Protein AF-A0A536T8G7-F1 (afdb_monomer_lite)

pLDDT: mean 94.23, std 6.69, range [58.56, 98.62]

Sequence (97 aa):
MYEPLLMSKKSFDKLDKKQQDVLIQAGKKAQKYYEDKAESVDEATIKAYKDHGVEVKTLTDAQYNQWIEIAKKSSYAEFAKDVPDGKKLIDEALSVK

Radius of gyration: 19.28 Å; chains: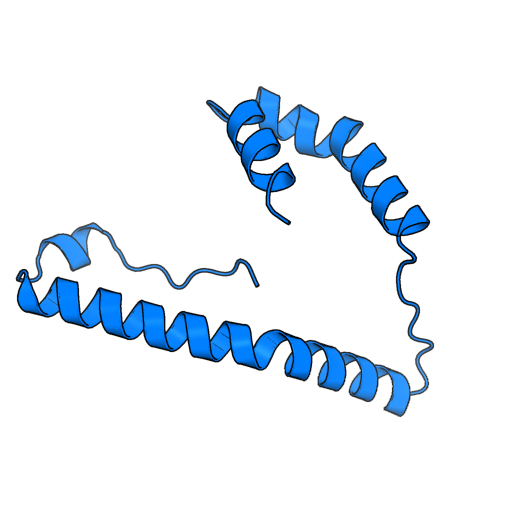 1; bounding box: 35×35×48 Å

Secondary structure (DSSP, 8-state):
--------HHHHTTS-HHHHHHHHHHHHHHHHHHHHHHHHHHHHHHHHHHHTT----PPPHHHHHHHHHHHHHTHHHHHHHHSTTHHHHHHHHHH--

Structure (mmCIF, N/CA/C/O backbone):
data_AF-A0A536T8G7-F1
#
_entry.id   AF-A0A536T8G7-F1
#
loop_
_atom_site.group_PDB
_atom_site.id
_atom_site.type_symbol
_atom_site.label_atom_id
_atom_site.label_alt_id
_atom_site.label_comp_id
_atom_site.label_asym_id
_atom_site.label_entity_id
_atom_site.label_seq_id
_atom_site.pdbx_PDB_ins_code
_atom_site.Cartn_x
_atom_site.Cartn_y
_atom_site.Cartn_z
_atom_site.occupancy
_atom_site.B_iso_or_equiv
_atom_site.auth_seq_id
_atom_site.auth_comp_id
_atom_site.auth_asym_id
_atom_site.auth_atom_id
_atom_site.pdbx_PDB_model_num
ATOM 1 N N . MET A 1 1 ? -5.048 -4.258 -0.719 1.00 58.56 1 MET A N 1
ATOM 2 C CA . MET A 1 1 ? -3.800 -4.780 -0.119 1.00 58.56 1 MET A CA 1
ATOM 3 C C . MET A 1 1 ? -2.628 -4.198 -0.902 1.00 58.56 1 MET A C 1
ATOM 5 O O . MET A 1 1 ? -2.598 -4.376 -2.110 1.00 58.56 1 MET A O 1
ATOM 9 N N . TYR A 1 2 ? -1.729 -3.446 -0.260 1.00 64.88 2 TYR A N 1
ATOM 10 C CA . TYR A 1 2 ? -0.631 -2.723 -0.931 1.00 64.88 2 TYR A CA 1
ATOM 11 C C . TYR A 1 2 ? 0.733 -3.373 -0.652 1.00 64.88 2 TYR A C 1
ATOM 13 O O . TYR A 1 2 ? 1.669 -2.726 -0.192 1.00 64.88 2 TYR A O 1
ATOM 21 N N . GLU A 1 3 ? 0.835 -4.671 -0.933 1.00 83.31 3 GLU A N 1
ATOM 22 C CA . GLU A 1 3 ? 2.050 -5.473 -0.740 1.00 83.31 3 GLU A CA 1
ATOM 23 C C . GLU A 1 3 ? 2.483 -6.064 -2.092 1.00 83.31 3 GLU A C 1
ATOM 25 O O . GLU A 1 3 ? 2.064 -7.163 -2.461 1.00 83.31 3 GLU A O 1
ATOM 30 N N . PRO A 1 4 ? 3.247 -5.314 -2.908 1.00 87.94 4 PRO A N 1
ATOM 31 C CA . PRO A 1 4 ? 3.539 -5.725 -4.274 1.00 87.94 4 PRO A CA 1
ATOM 32 C C . PRO A 1 4 ? 4.533 -6.891 -4.324 1.00 87.94 4 PRO A C 1
ATOM 34 O O . PRO A 1 4 ? 5.538 -6.911 -3.613 1.00 87.94 4 PRO A O 1
ATOM 37 N N . LEU A 1 5 ? 4.319 -7.809 -5.270 1.00 90.44 5 LEU A N 1
ATOM 38 C CA . LEU A 1 5 ? 5.360 -8.744 -5.689 1.00 90.44 5 LEU A CA 1
ATOM 39 C C . LEU A 1 5 ? 6.357 -8.010 -6.591 1.00 90.44 5 LEU A C 1
ATOM 41 O O . LEU A 1 5 ? 5.994 -7.504 -7.654 1.00 90.44 5 LEU A O 1
ATOM 45 N N . LEU A 1 6 ? 7.622 -7.983 -6.182 1.00 94.19 6 LEU A N 1
ATOM 46 C CA . LEU A 1 6 ? 8.686 -7.301 -6.913 1.00 94.19 6 LEU A CA 1
ATOM 47 C C . LEU A 1 6 ? 9.633 -8.292 -7.594 1.00 94.19 6 LEU A C 1
ATOM 49 O O . LEU A 1 6 ? 9.879 -9.394 -7.108 1.00 94.19 6 LEU A O 1
ATOM 53 N N . MET A 1 7 ? 10.218 -7.857 -8.711 1.00 95.31 7 MET A N 1
ATOM 54 C CA . MET A 1 7 ? 11.289 -8.565 -9.409 1.00 95.31 7 MET A CA 1
ATOM 55 C C . MET A 1 7 ? 12.506 -7.652 -9.559 1.00 95.31 7 MET A C 1
ATOM 57 O O . MET A 1 7 ? 12.380 -6.451 -9.795 1.00 95.31 7 MET A O 1
ATOM 61 N N . SER A 1 8 ? 13.706 -8.231 -9.477 1.00 97.88 8 SER A N 1
ATOM 62 C CA . SER A 1 8 ? 14.944 -7.521 -9.804 1.00 97.88 8 SER A CA 1
ATOM 63 C C . SER A 1 8 ? 14.887 -6.950 -11.225 1.00 97.88 8 SER A C 1
ATOM 65 O O . SER A 1 8 ? 14.836 -7.708 -12.198 1.00 97.88 8 SER A O 1
ATOM 67 N N . LYS A 1 9 ? 15.002 -5.621 -11.350 1.00 97.69 9 LYS A N 1
ATOM 68 C CA . LYS A 1 9 ? 15.036 -4.937 -12.650 1.00 97.69 9 LYS A CA 1
ATOM 69 C C . LYS A 1 9 ? 16.151 -5.463 -13.559 1.00 97.69 9 LYS A C 1
ATOM 71 O O . LYS A 1 9 ? 15.901 -5.772 -14.716 1.00 97.69 9 LYS A O 1
ATOM 76 N N . LYS A 1 10 ? 17.358 -5.674 -13.018 1.00 98.31 10 LYS A N 1
ATOM 77 C CA . LYS A 1 10 ? 18.499 -6.229 -13.772 1.00 98.31 10 LYS A CA 1
ATOM 78 C C . LYS A 1 10 ? 18.197 -7.606 -14.370 1.00 98.31 10 LYS A C 1
ATOM 80 O O . LYS A 1 10 ? 18.725 -7.939 -15.424 1.00 98.31 10 LYS A O 1
ATOM 85 N N . SER A 1 11 ? 17.408 -8.421 -13.674 1.00 98.19 11 SER A N 1
ATOM 86 C CA . SER A 1 11 ? 17.035 -9.751 -14.165 1.00 98.19 11 SER A CA 1
ATOM 87 C C . SER A 1 11 ? 15.940 -9.654 -15.220 1.00 98.19 11 SER A C 1
ATOM 89 O O . SER A 1 11 ? 16.044 -10.304 -16.252 1.00 98.19 11 SER A O 1
ATOM 91 N N . PHE A 1 12 ? 14.944 -8.794 -14.999 1.00 98.25 12 PHE A N 1
ATOM 92 C CA . PHE A 1 12 ? 13.862 -8.543 -15.949 1.00 98.25 12 PHE A CA 1
ATOM 93 C C . PHE A 1 12 ? 14.368 -7.967 -17.281 1.00 98.25 12 PHE A C 1
ATOM 95 O O . PHE A 1 12 ? 13.958 -8.416 -18.349 1.00 98.25 12 PHE A O 1
ATOM 102 N N . ASP A 1 13 ? 15.318 -7.031 -17.231 1.00 98.19 13 ASP A N 1
ATOM 103 C CA . ASP A 1 13 ? 15.879 -6.370 -18.417 1.00 98.19 13 ASP A CA 1
ATOM 104 C C . ASP A 1 13 ? 16.716 -7.315 -19.303 1.00 98.19 13 ASP A C 1
ATOM 106 O O . ASP A 1 13 ? 16.964 -7.006 -20.464 1.00 98.19 13 ASP A O 1
ATOM 110 N N . LYS A 1 14 ? 17.155 -8.470 -18.780 1.00 98.50 14 LYS A N 1
ATOM 111 C CA . LYS A 1 14 ? 17.875 -9.500 -19.554 1.00 98.50 14 LYS A CA 1
ATOM 112 C C . LYS A 1 14 ? 16.955 -10.439 -20.332 1.00 98.50 14 LYS A C 1
ATOM 114 O O . LYS A 1 14 ? 17.447 -11.225 -21.139 1.00 98.50 14 LYS A O 1
ATOM 119 N N . LEU A 1 15 ? 15.661 -10.418 -20.03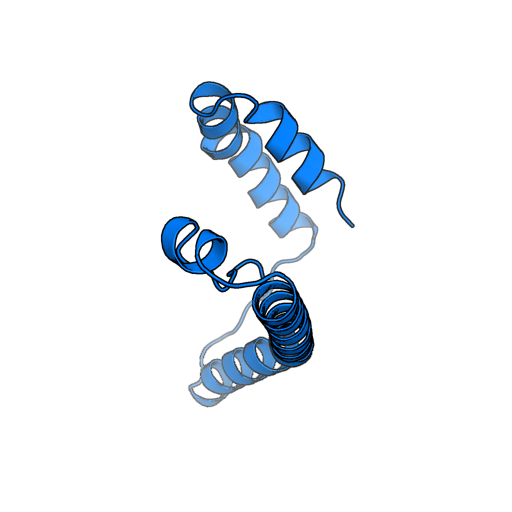4 1.00 98.50 15 LEU A N 1
ATOM 120 C CA . LEU A 1 15 ? 14.670 -11.252 -20.698 1.00 98.50 15 LEU A CA 1
ATOM 121 C C . LEU A 1 15 ? 14.296 -10.648 -22.049 1.00 98.50 15 LEU A C 1
ATOM 123 O O . LEU A 1 15 ? 14.358 -9.432 -22.240 1.00 98.50 15 LEU A O 1
ATOM 127 N N . ASP A 1 16 ? 13.856 -11.495 -22.973 1.00 98.62 16 ASP A N 1
ATOM 128 C CA . ASP A 1 16 ? 13.261 -11.000 -24.207 1.00 98.62 16 ASP A CA 1
ATOM 129 C C . ASP A 1 16 ? 11.878 -10.372 -23.950 1.00 98.62 16 ASP A C 1
ATOM 131 O O . ASP A 1 16 ? 11.257 -10.536 -22.892 1.00 98.62 16 ASP A O 1
ATOM 135 N N . LYS A 1 17 ? 11.363 -9.647 -24.948 1.00 98.38 17 LYS A N 1
ATOM 136 C CA . LYS A 1 17 ? 10.090 -8.930 -24.819 1.00 98.38 17 LYS A CA 1
ATOM 137 C C . LYS A 1 17 ? 8.910 -9.863 -24.522 1.00 98.38 17 LYS A C 1
ATOM 139 O O . LYS A 1 17 ? 8.033 -9.512 -23.736 1.00 98.38 17 LYS A O 1
ATOM 144 N N . LYS A 1 18 ? 8.899 -11.066 -25.100 1.00 98.56 18 LYS A N 1
ATOM 145 C CA . LYS A 1 18 ? 7.819 -12.038 -24.901 1.00 98.56 18 LYS A CA 1
ATOM 146 C C . LYS A 1 18 ? 7.816 -12.558 -23.464 1.00 98.56 18 LYS A C 1
ATOM 148 O O . LYS A 1 18 ? 6.756 -12.672 -22.857 1.00 98.56 18 LYS A O 1
ATOM 153 N N . GLN A 1 19 ? 8.987 -12.844 -22.906 1.00 98.56 19 GLN A N 1
ATOM 154 C CA . GLN A 1 19 ? 9.155 -13.263 -21.516 1.00 98.56 19 GLN A CA 1
ATOM 155 C C . GLN A 1 19 ? 8.743 -12.157 -20.539 1.00 98.56 19 GLN A C 1
ATOM 157 O O . GLN A 1 19 ? 7.998 -12.422 -19.594 1.00 98.56 19 GLN A O 1
ATOM 162 N N . GLN A 1 20 ? 9.173 -10.918 -20.792 1.00 98.62 20 GLN A N 1
ATOM 163 C CA . GLN A 1 20 ? 8.761 -9.751 -20.009 1.00 98.62 20 GLN A CA 1
ATOM 164 C C . GLN A 1 20 ? 7.239 -9.596 -19.993 1.00 98.62 20 GLN A C 1
ATOM 166 O O . GLN A 1 20 ? 6.639 -9.466 -18.926 1.00 98.62 20 GLN A O 1
ATOM 171 N N . ASP A 1 21 ? 6.603 -9.665 -21.165 1.00 98.44 21 ASP A N 1
ATOM 172 C CA . ASP A 1 21 ? 5.156 -9.509 -21.284 1.00 98.44 21 ASP A CA 1
ATOM 173 C C . ASP A 1 21 ? 4.411 -10.622 -20.539 1.00 98.44 21 ASP A C 1
ATOM 175 O O . ASP A 1 21 ? 3.467 -10.341 -19.801 1.00 98.44 21 ASP A O 1
ATOM 179 N N . VAL A 1 22 ? 4.866 -11.876 -20.646 1.00 98.25 22 VAL A N 1
ATOM 180 C CA . VAL A 1 22 ? 4.275 -13.000 -19.903 1.00 98.25 22 VAL A CA 1
ATOM 181 C C . VAL A 1 22 ? 4.389 -12.800 -18.390 1.00 98.25 22 VAL A C 1
ATOM 183 O O . VAL A 1 22 ? 3.407 -13.036 -17.685 1.00 98.25 22 VAL A O 1
ATOM 186 N N . LEU A 1 23 ? 5.530 -12.325 -17.881 1.00 98.06 23 LEU A N 1
ATOM 187 C CA . LEU A 1 23 ? 5.703 -12.052 -16.450 1.00 98.06 23 LEU A CA 1
ATOM 188 C C . LEU A 1 23 ? 4.775 -10.943 -15.955 1.00 98.06 23 LEU A C 1
ATOM 190 O O . LEU A 1 23 ? 4.154 -11.097 -14.906 1.00 98.06 23 LEU A O 1
ATOM 194 N N . ILE A 1 24 ? 4.620 -9.858 -16.717 1.00 97.31 24 ILE A N 1
ATOM 195 C CA . ILE A 1 24 ? 3.685 -8.782 -16.364 1.00 97.31 24 ILE A CA 1
ATOM 196 C C . ILE A 1 24 ? 2.241 -9.299 -16.348 1.00 97.31 24 ILE A C 1
ATOM 198 O O . ILE A 1 24 ? 1.488 -8.990 -15.424 1.00 97.31 24 ILE A O 1
ATOM 202 N N . GLN A 1 25 ? 1.843 -10.116 -17.328 1.00 97.94 25 GLN A N 1
ATOM 203 C CA . GLN A 1 25 ? 0.500 -10.706 -17.344 1.00 97.94 25 GLN A CA 1
ATOM 204 C C . G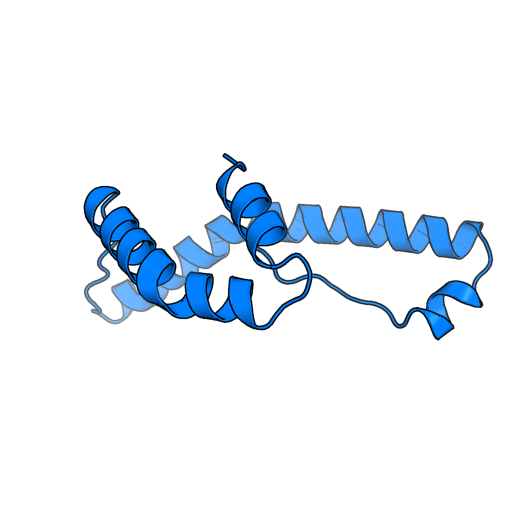LN A 1 25 ? 0.279 -11.679 -16.181 1.00 97.94 25 GLN A C 1
ATOM 206 O O . GLN A 1 25 ? -0.791 -11.676 -15.573 1.00 97.94 25 GLN A O 1
ATOM 211 N N . ALA A 1 26 ? 1.280 -12.492 -15.845 1.00 97.06 26 ALA A N 1
ATOM 212 C CA . ALA A 1 26 ? 1.226 -13.372 -14.683 1.00 97.06 26 ALA A CA 1
ATOM 213 C C . ALA A 1 26 ? 1.109 -12.569 -13.378 1.00 97.06 26 ALA A C 1
ATOM 215 O O . ALA A 1 26 ? 0.257 -12.885 -12.550 1.00 97.06 26 ALA A O 1
ATOM 216 N N . GLY A 1 27 ? 1.885 -11.489 -13.236 1.00 95.88 27 GLY A N 1
ATOM 217 C CA . GLY A 1 27 ? 1.817 -10.574 -12.096 1.00 95.88 27 GLY A CA 1
ATOM 218 C C . GLY A 1 27 ? 0.429 -9.959 -11.918 1.00 95.88 27 GLY A C 1
ATOM 219 O O . GLY A 1 27 ? -0.113 -10.001 -10.821 1.00 95.88 27 GLY A O 1
ATOM 220 N N . LYS A 1 28 ? -0.206 -9.493 -13.003 1.00 95.19 28 LYS A N 1
ATOM 221 C CA . LYS A 1 28 ? -1.587 -8.974 -12.963 1.00 95.19 28 LYS A CA 1
ATOM 222 C C . LYS A 1 28 ? -2.608 -10.029 -12.534 1.00 95.19 28 LYS A C 1
ATOM 224 O O . LYS A 1 28 ? -3.512 -9.728 -11.761 1.00 95.19 28 LYS A O 1
ATOM 229 N N . LYS A 1 29 ? -2.472 -11.271 -13.016 1.00 95.88 29 LYS A N 1
ATOM 230 C CA . LYS A 1 29 ? -3.342 -12.383 -12.591 1.00 95.88 29 LYS A CA 1
ATOM 231 C C . LYS A 1 29 ? -3.164 -12.699 -11.107 1.00 95.88 29 LYS A C 1
ATOM 233 O O . LYS A 1 29 ? -4.156 -12.911 -10.419 1.00 95.88 29 LYS A O 1
ATOM 238 N N . ALA A 1 30 ? -1.922 -12.708 -10.627 1.00 94.19 30 ALA A N 1
ATOM 239 C CA . ALA A 1 30 ? -1.623 -12.909 -9.216 1.00 94.19 30 ALA A CA 1
ATOM 240 C C . ALA A 1 30 ? -2.195 -11.770 -8.360 1.00 94.19 30 ALA A C 1
ATOM 242 O O . ALA A 1 30 ? -2.891 -12.050 -7.391 1.00 94.19 30 ALA A O 1
ATOM 243 N N . GLN A 1 31 ? -1.984 -10.509 -8.752 1.00 92.94 31 GLN A N 1
ATOM 244 C CA . GLN A 1 31 ? -2.545 -9.340 -8.068 1.00 92.94 31 GLN A CA 1
ATOM 245 C C . GLN A 1 31 ? -4.065 -9.454 -7.931 1.00 92.94 31 GLN A C 1
ATOM 247 O O . GLN A 1 31 ? -4.569 -9.385 -6.815 1.00 92.94 31 GLN A O 1
ATOM 252 N N . LYS A 1 32 ? -4.780 -9.722 -9.033 1.00 92.69 32 LYS A N 1
ATOM 253 C CA . LYS A 1 32 ? -6.235 -9.901 -8.988 1.00 92.69 32 LYS A CA 1
ATOM 254 C C . LYS A 1 32 ? -6.647 -11.019 -8.028 1.00 92.69 32 LYS A C 1
ATOM 256 O O . LYS A 1 32 ? -7.578 -10.849 -7.253 1.00 92.69 32 LYS A O 1
ATOM 261 N N . TYR A 1 33 ? -5.952 -12.156 -8.071 1.00 91.88 33 TYR A N 1
ATOM 262 C CA . TYR A 1 33 ? -6.231 -13.256 -7.153 1.00 91.88 33 TYR A CA 1
ATOM 263 C C . TYR A 1 33 ? -6.062 -12.836 -5.685 1.00 91.88 33 TYR A C 1
ATOM 265 O O . TYR A 1 33 ? -6.911 -13.170 -4.868 1.00 91.88 33 TYR A O 1
ATOM 273 N N . TYR A 1 34 ? -5.000 -12.100 -5.343 1.00 88.88 34 TYR A N 1
ATOM 274 C CA . TYR A 1 34 ? -4.783 -11.614 -3.977 1.00 88.88 34 TYR A CA 1
ATOM 275 C C . TYR A 1 34 ? -5.819 -10.571 -3.547 1.00 88.88 34 TYR A C 1
ATOM 277 O O . TYR A 1 34 ? -6.327 -10.649 -2.431 1.00 88.88 34 TYR A O 1
ATOM 285 N N . GLU A 1 35 ? -6.166 -9.627 -4.423 1.00 90.00 35 GLU A N 1
ATOM 286 C CA . GLU A 1 35 ? -7.207 -8.625 -4.165 1.00 90.00 35 GLU A CA 1
ATOM 287 C C . GLU A 1 35 ? -8.558 -9.288 -3.880 1.00 90.00 35 GLU A C 1
ATOM 289 O O . GLU A 1 35 ? -9.181 -8.979 -2.867 1.00 90.00 35 GLU A O 1
ATOM 294 N N . ASP A 1 36 ? -8.946 -10.281 -4.689 1.00 90.88 36 ASP A N 1
ATOM 295 C CA . ASP A 1 36 ? -10.185 -11.051 -4.512 1.00 90.88 36 ASP A CA 1
ATOM 296 C C . ASP A 1 36 ? -10.183 -11.898 -3.212 1.00 90.88 36 ASP A C 1
ATOM 298 O O . ASP A 1 36 ? -11.221 -12.425 -2.810 1.00 90.88 36 ASP A O 1
ATOM 302 N N . LYS A 1 37 ? -9.027 -12.078 -2.552 1.00 90.81 37 LYS A N 1
ATOM 303 C CA . LYS A 1 37 ? -8.895 -12.835 -1.293 1.00 90.81 37 LYS A CA 1
ATOM 304 C C . LYS A 1 37 ? -8.790 -11.968 -0.049 1.00 90.81 37 LYS A C 1
ATOM 306 O O . LYS A 1 37 ? -9.013 -12.505 1.036 1.00 90.81 37 LYS A O 1
ATOM 311 N N . ALA A 1 38 ? -8.476 -10.681 -0.180 1.00 88.31 38 ALA A N 1
ATOM 312 C CA . ALA A 1 38 ? -8.186 -9.811 0.958 1.00 88.31 38 ALA A CA 1
ATOM 313 C C . ALA A 1 38 ? -9.316 -9.818 2.005 1.00 88.31 38 ALA A C 1
ATOM 315 O O . ALA A 1 38 ? -9.061 -10.102 3.170 1.00 88.31 38 ALA A O 1
ATOM 316 N N . GLU A 1 39 ? -10.565 -9.645 1.570 1.00 89.62 39 GLU A N 1
ATOM 317 C CA . GLU A 1 39 ? -11.733 -9.646 2.463 1.00 89.62 39 GLU A CA 1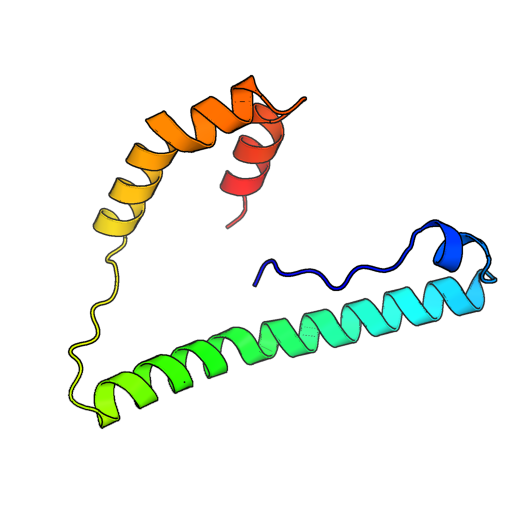
ATOM 318 C C . GLU A 1 39 ? -11.894 -10.978 3.215 1.00 89.62 39 GLU A C 1
ATOM 320 O O . GLU A 1 39 ? -12.082 -10.996 4.428 1.00 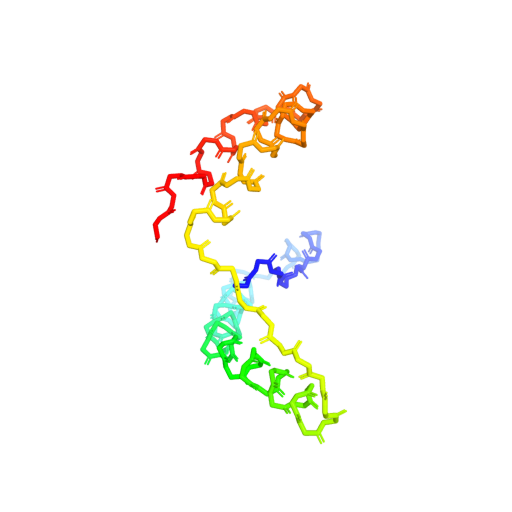89.62 39 GLU A O 1
ATOM 325 N N . SER A 1 40 ? -11.707 -12.114 2.531 1.00 92.94 40 SER A N 1
ATOM 326 C CA . SER A 1 40 ? -11.802 -13.435 3.174 1.00 92.94 40 SER A CA 1
ATOM 327 C C . SER A 1 40 ? -10.723 -13.671 4.238 1.00 92.94 40 SER A C 1
ATOM 329 O O . SER A 1 40 ? -10.943 -14.420 5.192 1.00 92.94 40 SER A O 1
ATOM 331 N N . VAL A 1 41 ? -9.553 -13.038 4.093 1.00 92.50 41 VAL A N 1
ATOM 332 C CA . VAL A 1 41 ? -8.477 -13.099 5.092 1.00 92.50 41 VAL A CA 1
ATOM 333 C C . VAL A 1 41 ? -8.846 -12.266 6.321 1.00 92.50 41 VAL A C 1
ATOM 335 O O . VAL A 1 41 ? -8.639 -12.727 7.448 1.00 92.50 41 VAL A O 1
ATOM 338 N N . ASP A 1 42 ? -9.445 -11.091 6.126 1.00 92.56 42 ASP A N 1
ATOM 339 C CA . ASP A 1 42 ? -9.939 -10.253 7.222 1.00 92.56 42 ASP A CA 1
ATOM 340 C C . ASP A 1 42 ? -11.049 -10.972 8.007 1.00 92.56 42 ASP A C 1
ATOM 342 O O . ASP A 1 42 ? -10.985 -11.067 9.237 1.00 92.56 42 ASP A O 1
ATOM 346 N N . GLU A 1 43 ? -12.019 -11.576 7.315 1.00 95.50 43 GLU A N 1
ATOM 347 C CA . GLU A 1 43 ? -13.090 -12.370 7.932 1.00 95.50 43 GLU A CA 1
ATOM 348 C C . GLU A 1 43 ? -12.549 -13.561 8.732 1.00 95.50 43 GLU A C 1
ATOM 350 O O . GLU A 1 43 ? -12.955 -13.782 9.879 1.00 95.50 43 GLU A O 1
ATOM 355 N N . ALA A 1 44 ? -11.611 -14.318 8.152 1.00 96.75 44 ALA A N 1
ATOM 356 C CA . ALA A 1 44 ? -10.980 -15.452 8.820 1.00 96.75 44 ALA A CA 1
ATOM 357 C C . ALA A 1 44 ? -10.221 -15.012 10.079 1.00 96.75 44 ALA A C 1
ATOM 359 O O . ALA A 1 44 ? -10.288 -15.687 11.110 1.00 96.75 44 ALA A O 1
ATOM 360 N N . THR A 1 45 ? -9.558 -13.855 10.023 1.00 95.25 45 THR A N 1
ATOM 361 C CA . THR A 1 45 ? -8.858 -13.266 11.168 1.00 95.25 45 THR A CA 1
ATOM 362 C C . THR A 1 45 ? -9.851 -12.889 12.263 1.00 95.25 45 THR A C 1
ATOM 364 O O . THR A 1 45 ? -9.726 -13.357 13.393 1.00 95.25 45 THR A O 1
ATOM 367 N N . ILE A 1 46 ? -10.900 -12.128 11.940 1.00 96.75 46 ILE A N 1
ATOM 368 C CA . ILE A 1 46 ? -11.946 -11.747 12.904 1.00 96.75 46 ILE A CA 1
ATOM 369 C C . ILE A 1 46 ? -12.559 -12.987 13.559 1.00 96.75 46 ILE A C 1
ATOM 371 O O . ILE A 1 46 ? -12.746 -13.014 14.780 1.00 96.75 46 ILE A O 1
ATOM 375 N N . LYS A 1 47 ? -12.860 -14.020 12.763 1.00 97.62 47 LYS A N 1
ATOM 376 C CA . LYS A 1 47 ? -13.409 -15.278 13.266 1.00 97.62 47 LYS A CA 1
ATOM 377 C C . LYS A 1 47 ? -12.452 -15.943 14.253 1.00 97.62 47 LYS A C 1
ATOM 379 O O . LYS A 1 47 ? -12.881 -16.293 15.348 1.00 97.62 47 LYS A O 1
ATOM 384 N N . ALA A 1 48 ? -11.172 -16.070 13.903 1.00 98.19 48 ALA A N 1
ATOM 385 C CA . ALA A 1 48 ? -10.175 -16.694 14.767 1.00 98.19 48 ALA A CA 1
ATOM 386 C C . ALA A 1 48 ? -10.084 -15.997 16.134 1.00 98.19 48 ALA A C 1
ATOM 388 O O . ALA A 1 48 ? -10.068 -16.672 17.161 1.00 98.19 48 ALA A O 1
ATOM 389 N N . TYR A 1 49 ? -10.099 -14.662 16.170 1.00 98.12 49 TYR A N 1
ATOM 390 C CA . TYR A 1 49 ? -10.088 -13.908 17.427 1.00 98.12 49 TYR A CA 1
ATOM 391 C C . TYR A 1 49 ? -11.364 -14.128 18.253 1.00 98.12 49 TYR A C 1
ATOM 393 O O . TYR A 1 49 ? -11.285 -14.397 19.454 1.00 98.12 49 TYR A O 1
ATOM 401 N N . LYS A 1 50 ? -12.540 -14.076 17.616 1.00 97.62 50 LYS A N 1
ATOM 402 C CA . LYS A 1 50 ? -13.829 -14.305 18.292 1.00 97.62 50 LYS A CA 1
ATOM 403 C C . LYS A 1 50 ? -13.959 -15.723 18.848 1.00 97.62 50 LYS A C 1
ATOM 405 O O . LYS A 1 50 ? -14.425 -15.884 19.972 1.00 97.62 50 LYS A O 1
ATOM 410 N N . ASP A 1 51 ? -13.511 -16.732 18.100 1.00 98.12 51 ASP A N 1
ATOM 411 C CA . ASP A 1 51 ? -13.520 -18.137 18.532 1.00 98.12 51 ASP A CA 1
ATOM 412 C C . ASP A 1 51 ? -12.676 -18.356 19.805 1.00 98.12 51 ASP A C 1
ATOM 414 O O . ASP A 1 51 ? -12.951 -19.271 20.577 1.00 98.12 51 ASP A O 1
ATOM 418 N N . HIS A 1 52 ? -11.685 -17.493 20.054 1.00 98.19 52 HIS A N 1
ATOM 419 C CA . HIS A 1 52 ? -10.842 -17.508 21.256 1.00 98.19 52 HIS A CA 1
ATOM 420 C C . HIS A 1 52 ? -11.302 -16.506 22.330 1.00 98.19 52 HIS A C 1
ATOM 422 O O . HIS A 1 52 ? -10.544 -16.173 23.240 1.00 98.19 52 HIS A O 1
ATOM 428 N N . GLY A 1 53 ? -12.543 -16.017 22.241 1.00 97.81 53 GLY A N 1
ATOM 429 C CA . GLY A 1 53 ? -13.149 -15.146 23.248 1.00 97.81 53 GLY A CA 1
ATOM 430 C C . GLY A 1 53 ? -12.627 -13.708 23.254 1.00 97.81 53 GLY A C 1
ATOM 431 O O . GLY A 1 53 ? -12.867 -12.987 24.221 1.00 97.81 53 GLY A O 1
ATOM 432 N N . VAL A 1 54 ? -11.923 -13.269 22.204 1.00 98.31 54 VAL A N 1
ATOM 433 C CA . VAL A 1 54 ? -11.439 -11.886 22.103 1.00 98.31 54 VAL A CA 1
ATOM 434 C C . VAL A 1 54 ? -12.552 -10.964 21.607 1.00 98.31 54 VAL A C 1
ATOM 436 O O . VAL A 1 54 ? -13.195 -11.224 20.587 1.00 98.31 54 VAL A O 1
ATOM 439 N N . GLU A 1 55 ? -12.750 -9.842 22.303 1.00 97.19 55 GLU A N 1
ATOM 440 C CA . GLU A 1 55 ? -13.615 -8.759 21.834 1.00 97.19 55 GLU A CA 1
ATOM 441 C C . GLU A 1 55 ? -12.956 -8.047 20.643 1.00 97.19 55 GLU A C 1
ATOM 443 O O . GLU A 1 55 ? -11.941 -7.365 20.784 1.00 97.19 55 GLU A O 1
ATOM 448 N N . VAL A 1 56 ? -13.548 -8.189 19.457 1.00 95.81 56 VAL A N 1
ATOM 449 C CA . VAL A 1 56 ? -13.089 -7.504 18.243 1.00 95.81 56 VAL A CA 1
ATOM 450 C C . VAL A 1 56 ? -13.864 -6.200 18.072 1.00 95.81 56 VAL A C 1
ATOM 452 O O . VAL A 1 56 ? -15.085 -6.223 17.913 1.00 95.81 56 VAL A O 1
ATOM 455 N N . LYS A 1 57 ? -13.151 -5.069 18.059 1.00 94.94 57 LYS A N 1
ATOM 456 C CA . LYS A 1 57 ? -13.709 -3.735 17.788 1.00 94.94 57 LYS A CA 1
ATOM 457 C C . LYS A 1 57 ? -13.277 -3.246 16.413 1.00 94.94 57 LYS A C 1
ATOM 459 O O . LYS A 1 57 ? -12.105 -3.347 16.062 1.00 94.94 57 LYS A O 1
ATOM 464 N N . THR A 1 58 ? -14.217 -2.682 15.665 1.00 92.12 58 THR A N 1
ATOM 465 C CA . THR A 1 58 ? -13.958 -2.014 14.385 1.00 92.12 58 THR A CA 1
ATOM 466 C C . THR A 1 58 ? -13.905 -0.502 14.581 1.00 92.12 58 THR A C 1
ATOM 468 O O . THR A 1 58 ? -14.496 0.034 15.521 1.0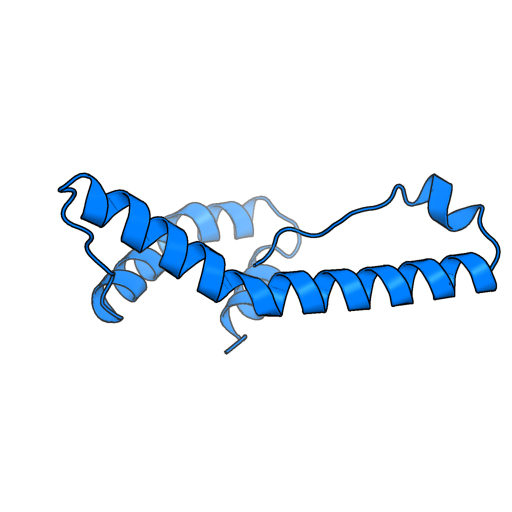0 92.12 58 THR A O 1
ATOM 471 N N . LEU A 1 59 ? -13.202 0.197 13.691 1.00 94.19 59 LEU A N 1
ATOM 472 C CA . LEU A 1 59 ? -13.214 1.657 13.671 1.00 94.19 59 LEU A CA 1
ATOM 473 C C . LEU A 1 59 ? -14.504 2.151 13.013 1.00 94.19 59 LEU A C 1
ATOM 475 O O . LEU A 1 59 ? -14.912 1.648 11.971 1.00 94.19 59 LEU A O 1
ATOM 479 N N . THR A 1 60 ? -15.127 3.158 13.615 1.00 96.19 60 THR A N 1
ATOM 480 C CA . THR A 1 60 ? -16.098 4.010 12.913 1.00 96.19 60 THR A CA 1
ATOM 481 C C . THR A 1 60 ? -15.366 4.972 11.977 1.00 96.19 60 THR A C 1
ATOM 483 O O . THR A 1 60 ? -14.205 5.306 12.225 1.00 96.19 60 THR A O 1
ATOM 486 N N . ASP A 1 61 ? -16.054 5.513 10.972 1.00 94.31 61 ASP A N 1
ATOM 487 C CA . ASP A 1 61 ? -15.483 6.527 10.071 1.00 94.31 61 ASP A CA 1
ATOM 488 C C . ASP A 1 61 ? -14.932 7.742 10.833 1.00 94.31 61 ASP A C 1
ATOM 490 O O . ASP A 1 61 ? -13.888 8.293 10.488 1.00 94.31 61 ASP A O 1
ATOM 494 N N . ALA A 1 62 ? -15.594 8.145 11.922 1.00 96.12 62 ALA A N 1
ATOM 495 C CA . ALA A 1 62 ? -15.128 9.235 12.774 1.00 96.12 62 ALA A CA 1
ATOM 496 C C . ALA A 1 62 ? -13.793 8.901 13.459 1.00 96.12 62 ALA A C 1
ATOM 498 O O . ALA A 1 62 ? -12.886 9.732 13.475 1.00 96.12 62 ALA A O 1
ATOM 499 N N . GLN A 1 63 ? -13.651 7.684 13.993 1.00 96.62 63 GLN A N 1
ATOM 500 C CA . GLN A 1 63 ? -12.403 7.228 14.613 1.00 96.62 63 GLN A CA 1
ATOM 501 C C . GLN A 1 63 ? -11.294 7.044 13.574 1.00 96.62 63 GLN A C 1
ATOM 503 O O . GLN A 1 63 ? -10.152 7.413 13.831 1.00 96.62 63 GLN A O 1
ATOM 508 N N . TYR A 1 64 ? -11.621 6.535 12.385 1.00 94.19 64 TYR A N 1
ATOM 509 C CA . TYR A 1 64 ? -10.684 6.469 11.267 1.00 94.19 64 TYR A CA 1
ATOM 510 C C . TYR A 1 64 ? -10.168 7.866 10.890 1.00 94.19 64 TYR A C 1
ATOM 512 O O . TYR A 1 64 ? -8.960 8.091 10.823 1.00 94.19 64 TYR A O 1
ATOM 520 N N . ASN A 1 65 ? -11.063 8.845 10.749 1.00 93.12 65 ASN A N 1
ATOM 521 C CA . ASN A 1 65 ? -10.679 10.220 10.433 1.00 93.12 65 ASN A CA 1
ATOM 522 C C . ASN A 1 65 ? -9.816 10.860 11.530 1.00 93.12 65 ASN A C 1
ATOM 524 O O . ASN A 1 65 ? -8.895 11.608 11.214 1.00 93.12 65 ASN A O 1
ATOM 528 N N . GLN A 1 66 ? -10.042 10.535 12.807 1.00 96.75 66 GLN A N 1
ATOM 529 C CA . GLN A 1 66 ? -9.155 10.977 13.889 1.00 96.75 66 GLN A CA 1
ATOM 530 C C . GLN A 1 66 ? -7.719 10.465 13.699 1.00 96.75 66 GLN A C 1
ATOM 532 O O . GLN A 1 66 ? -6.774 11.235 13.878 1.00 96.75 66 GLN A O 1
ATOM 537 N N . TRP A 1 67 ? -7.542 9.208 13.278 1.00 95.75 67 TRP A N 1
ATOM 538 C CA . TRP A 1 67 ? -6.222 8.667 12.936 1.00 95.75 67 TRP A CA 1
ATOM 539 C C . TRP A 1 67 ? -5.588 9.383 11.742 1.00 95.75 67 TRP A C 1
ATOM 541 O O . TRP A 1 67 ? -4.402 9.711 11.790 1.00 95.75 67 TRP A O 1
ATOM 551 N N . ILE A 1 68 ? -6.372 9.698 10.707 1.00 93.12 68 ILE A N 1
ATOM 552 C CA . ILE A 1 68 ? -5.891 10.472 9.554 1.00 93.12 68 ILE A CA 1
ATOM 553 C C . ILE A 1 68 ? -5.422 11.872 9.975 1.00 93.12 68 ILE A C 1
ATOM 555 O O . ILE A 1 68 ? -4.362 12.321 9.540 1.00 93.12 68 ILE A O 1
ATOM 559 N N . GLU A 1 69 ? -6.148 12.557 10.859 1.00 95.81 69 GLU A N 1
ATOM 560 C CA . GLU A 1 69 ? -5.738 13.874 11.366 1.00 95.81 69 GLU A CA 1
ATOM 561 C C . GLU A 1 69 ? -4.448 13.821 12.198 1.00 95.81 69 GLU A C 1
ATOM 563 O O . GLU A 1 69 ? -3.640 14.753 12.150 1.00 95.81 69 GLU A O 1
ATOM 568 N N . ILE A 1 70 ? -4.215 12.727 12.930 1.00 97.31 70 ILE A N 1
ATOM 569 C CA . ILE A 1 70 ? -2.944 12.488 13.627 1.00 97.31 70 ILE A CA 1
ATOM 570 C C . ILE A 1 70 ? -1.817 12.256 12.613 1.00 97.31 70 ILE A C 1
ATOM 572 O O . ILE A 1 70 ? -0.749 12.860 12.738 1.00 97.31 70 ILE A O 1
ATOM 576 N N . ALA A 1 71 ? -2.050 11.436 11.586 1.00 96.44 71 ALA A N 1
ATOM 577 C CA . ALA A 1 71 ? -1.059 11.131 10.554 1.00 96.44 71 ALA A CA 1
ATOM 578 C C . ALA A 1 71 ? -0.640 12.386 9.772 1.00 96.44 71 ALA A C 1
ATOM 580 O O . ALA A 1 71 ? 0.553 12.635 9.606 1.00 96.44 71 ALA A O 1
ATOM 581 N N . LYS A 1 72 ? -1.599 13.250 9.402 1.00 95.31 72 LYS A N 1
ATOM 582 C CA . LYS A 1 72 ? -1.345 14.547 8.743 1.00 95.31 72 LYS A CA 1
ATOM 583 C C . LYS A 1 72 ? -0.361 15.433 9.508 1.00 95.31 72 LYS A C 1
ATOM 585 O O . LYS A 1 72 ? 0.433 16.136 8.891 1.00 95.31 72 LYS A O 1
ATOM 590 N N . LYS A 1 73 ? -0.419 15.404 10.842 1.00 96.94 73 LYS A N 1
ATOM 591 C CA . LYS A 1 73 ? 0.439 16.208 11.729 1.00 96.94 73 LYS A CA 1
ATOM 592 C C . LYS A 1 73 ? 1.749 15.513 12.105 1.00 96.94 73 LYS A C 1
ATOM 594 O O . LYS A 1 73 ? 2.615 16.163 12.680 1.00 96.94 73 LYS A O 1
ATOM 599 N N . SER A 1 74 ? 1.876 14.216 11.825 1.00 97.31 74 SER A N 1
ATOM 600 C CA . SER A 1 74 ? 3.038 13.398 12.179 1.00 97.31 74 SER A CA 1
ATOM 601 C C . SER A 1 74 ? 3.647 12.750 10.935 1.00 97.31 74 SER A C 1
ATOM 603 O O . SER A 1 74 ? 4.358 13.425 10.193 1.00 97.31 74 SER A O 1
ATOM 605 N N . SER A 1 75 ? 3.341 11.479 10.670 1.00 97.12 75 SER A N 1
ATOM 606 C CA . SER A 1 75 ? 3.989 10.673 9.631 1.00 97.12 75 SER A CA 1
ATOM 607 C C . SER A 1 75 ? 3.897 11.277 8.230 1.00 97.12 75 SER A C 1
ATOM 609 O O . SER A 1 75 ? 4.855 11.194 7.469 1.00 97.12 75 SER A O 1
ATOM 611 N N . TYR A 1 76 ? 2.790 11.932 7.875 1.00 96.50 76 TYR A N 1
ATOM 612 C CA . TYR A 1 76 ? 2.649 12.572 6.563 1.00 96.50 76 TYR A CA 1
ATOM 613 C C . TYR A 1 76 ? 3.504 13.835 6.453 1.00 96.50 76 TYR A C 1
ATOM 615 O O . TYR A 1 76 ? 4.082 14.091 5.399 1.00 96.50 76 TYR A O 1
ATOM 623 N N . ALA A 1 77 ? 3.607 14.617 7.531 1.00 96.75 77 ALA A N 1
ATOM 624 C CA . ALA A 1 77 ? 4.453 15.805 7.562 1.00 96.75 77 ALA A CA 1
ATOM 625 C C . ALA A 1 77 ? 5.940 15.428 7.474 1.00 96.75 77 ALA A C 1
ATOM 627 O O . ALA A 1 77 ? 6.690 16.060 6.733 1.00 96.75 77 ALA A O 1
ATOM 628 N N . GLU A 1 78 ? 6.348 14.374 8.184 1.00 98.19 78 GLU A N 1
ATOM 629 C CA . GLU A 1 78 ? 7.704 13.823 8.120 1.00 98.19 78 GLU A CA 1
ATOM 630 C C . GLU A 1 78 ? 8.018 13.272 6.723 1.00 98.19 78 GLU A C 1
ATOM 632 O O . GLU A 1 78 ? 8.993 13.683 6.100 1.00 98.19 78 GLU A O 1
ATOM 637 N N . PHE A 1 79 ? 7.135 12.443 6.160 1.00 97.88 79 PHE A N 1
ATOM 638 C CA . PHE A 1 79 ? 7.314 11.893 4.816 1.00 97.88 79 PHE A CA 1
ATOM 639 C C . PHE A 1 79 ? 7.393 12.983 3.740 1.00 97.88 79 PHE A C 1
ATOM 641 O O . PHE A 1 79 ? 8.249 12.930 2.862 1.00 97.88 79 PHE A O 1
ATOM 648 N N . ALA A 1 80 ? 6.535 14.004 3.816 1.00 97.38 80 ALA A N 1
ATOM 649 C CA . ALA A 1 80 ? 6.557 15.125 2.881 1.00 97.38 80 ALA A CA 1
ATOM 650 C C . ALA A 1 80 ? 7.851 15.950 2.954 1.00 97.38 80 ALA A C 1
ATOM 652 O O . ALA A 1 80 ? 8.234 16.561 1.956 1.00 97.38 80 ALA A O 1
ATOM 653 N N . LYS A 1 81 ? 8.496 15.990 4.124 1.00 97.62 81 LYS A N 1
ATOM 654 C CA . LYS A 1 81 ? 9.770 16.679 4.338 1.00 97.62 81 LYS A CA 1
ATOM 655 C C . LYS A 1 81 ? 10.951 15.852 3.826 1.00 97.62 81 LYS A C 1
ATOM 657 O O . LYS A 1 81 ? 11.851 16.415 3.206 1.00 97.62 81 LYS A O 1
ATOM 662 N N . ASP A 1 82 ? 10.951 14.552 4.100 1.00 98.00 82 ASP A N 1
ATOM 663 C CA . ASP A 1 82 ? 12.135 13.708 3.922 1.00 98.00 82 ASP A CA 1
ATOM 664 C C . ASP A 1 82 ? 12.180 13.009 2.555 1.00 98.00 82 ASP A C 1
ATOM 666 O O . ASP A 1 82 ? 13.256 12.637 2.081 1.00 98.00 82 ASP A O 1
ATOM 670 N N . VAL A 1 83 ? 11.031 12.848 1.892 1.00 97.62 83 VAL A N 1
ATOM 671 C CA . VAL A 1 83 ? 10.933 12.178 0.592 1.00 97.62 83 VAL A CA 1
ATOM 672 C C . VAL A 1 83 ? 10.754 13.209 -0.525 1.00 97.62 83 VAL A C 1
ATOM 674 O O . VAL A 1 83 ? 9.813 14.006 -0.473 1.00 97.62 83 VAL A O 1
ATOM 677 N N . PRO A 1 84 ? 11.605 13.194 -1.572 1.00 97.44 84 PRO A N 1
ATOM 678 C CA . PRO A 1 84 ? 11.370 13.982 -2.778 1.00 97.44 84 PRO A CA 1
ATOM 679 C C . PRO A 1 84 ? 9.977 13.700 -3.350 1.00 97.44 84 PRO A C 1
ATOM 681 O O . PRO A 1 84 ? 9.579 12.545 -3.471 1.00 97.44 84 PRO A O 1
ATOM 684 N N . ASP A 1 85 ? 9.226 14.753 -3.669 1.00 96.50 85 ASP A N 1
ATOM 685 C CA . ASP A 1 85 ? 7.812 14.684 -4.073 1.00 96.50 85 ASP A CA 1
ATOM 686 C C . ASP A 1 85 ? 6.867 14.043 -3.035 1.00 96.50 85 ASP A C 1
ATOM 688 O O . ASP A 1 85 ? 5.709 13.757 -3.342 1.00 96.50 85 ASP A O 1
ATOM 692 N N . GLY A 1 86 ? 7.300 13.872 -1.781 1.00 96.50 86 GLY A N 1
ATOM 693 C CA . GLY A 1 86 ? 6.543 13.173 -0.742 1.00 96.50 86 GLY A CA 1
ATOM 694 C C . GLY A 1 86 ? 5.154 13.766 -0.505 1.00 96.50 86 GLY A C 1
ATOM 695 O O . GLY A 1 86 ? 4.174 13.030 -0.401 1.00 96.50 86 GLY A O 1
ATOM 696 N N . LYS A 1 87 ? 5.034 15.103 -0.525 1.00 95.50 87 LYS A N 1
ATOM 697 C CA . LYS A 1 87 ? 3.727 15.774 -0.451 1.00 95.50 87 LYS A CA 1
ATOM 698 C C . LYS A 1 87 ? 2.809 15.384 -1.614 1.00 95.50 87 LYS A C 1
ATOM 700 O O . LYS A 1 87 ? 1.641 15.088 -1.387 1.00 95.50 87 LYS A O 1
ATOM 705 N N . LYS A 1 88 ? 3.332 15.381 -2.841 1.00 96.31 88 LYS A N 1
ATOM 706 C CA . LYS A 1 88 ? 2.561 15.031 -4.037 1.00 96.31 88 LYS A CA 1
ATOM 707 C C . LYS A 1 88 ? 2.083 13.580 -3.964 1.00 96.31 88 LYS A C 1
ATOM 709 O O . LYS A 1 88 ? 0.916 13.325 -4.228 1.00 96.31 88 LYS A O 1
ATOM 714 N N . LEU A 1 89 ? 2.952 12.658 -3.547 1.00 95.62 89 LEU A N 1
ATOM 715 C CA . LEU A 1 89 ? 2.605 11.243 -3.383 1.00 95.62 89 LEU A CA 1
ATOM 716 C C . LEU A 1 89 ? 1.500 11.031 -2.337 1.00 95.62 89 LEU A C 1
ATOM 718 O O . LEU A 1 89 ? 0.597 10.227 -2.559 1.00 95.62 89 LEU A O 1
ATOM 722 N N . ILE A 1 90 ? 1.537 11.767 -1.220 1.00 94.19 90 ILE A N 1
ATOM 723 C CA . ILE A 1 90 ? 0.461 11.742 -0.216 1.00 94.19 90 ILE A CA 1
ATOM 724 C C . ILE A 1 90 ? -0.845 12.276 -0.811 1.00 94.19 90 ILE A C 1
ATOM 726 O O . ILE A 1 90 ? -1.884 11.638 -0.661 1.00 94.19 90 ILE A O 1
ATOM 730 N N . ASP A 1 91 ? -0.801 13.427 -1.486 1.00 92.69 91 ASP A N 1
ATOM 731 C CA . ASP A 1 91 ? -1.993 14.043 -2.080 1.00 92.69 91 ASP A CA 1
ATOM 732 C C . ASP A 1 91 ? -2.636 13.107 -3.130 1.00 92.69 91 ASP A C 1
ATOM 734 O O . ASP A 1 91 ? -3.857 12.946 -3.150 1.00 92.69 91 ASP A O 1
ATOM 738 N N . GLU A 1 92 ? -1.826 12.429 -3.950 1.00 93.56 92 GLU A N 1
ATOM 739 C CA . GLU A 1 92 ? -2.285 11.413 -4.907 1.00 93.56 92 GLU A CA 1
ATOM 740 C C . GLU A 1 92 ? -2.905 10.202 -4.196 1.00 93.56 92 GLU A C 1
ATOM 742 O O . GLU A 1 92 ? -4.018 9.800 -4.541 1.00 93.56 92 GLU A O 1
ATOM 747 N N . ALA A 1 93 ? -2.246 9.658 -3.169 1.00 90.38 93 ALA A N 1
ATOM 748 C CA . ALA A 1 93 ? -2.748 8.508 -2.417 1.00 90.38 93 ALA A CA 1
ATOM 749 C C . ALA A 1 93 ? -4.093 8.794 -1.726 1.00 90.38 93 ALA A C 1
ATOM 751 O O . ALA A 1 93 ? -4.982 7.946 -1.737 1.00 90.38 93 ALA A O 1
ATOM 752 N N . LEU A 1 94 ? -4.271 9.997 -1.172 1.00 87.94 94 LEU A N 1
ATOM 753 C CA . LEU A 1 94 ? -5.513 10.415 -0.509 1.00 87.94 94 LEU A CA 1
ATOM 754 C C . LEU A 1 94 ? -6.654 10.742 -1.486 1.00 87.94 94 LEU A C 1
ATOM 756 O O . LEU A 1 94 ? -7.796 10.900 -1.058 1.00 87.94 94 LEU A O 1
ATOM 760 N N . SER A 1 95 ? -6.362 10.872 -2.782 1.00 88.88 95 SER A N 1
ATOM 761 C CA . SER A 1 95 ? -7.367 11.152 -3.816 1.00 88.88 95 SER A CA 1
ATOM 762 C C . SER A 1 95 ? -8.068 9.897 -4.352 1.00 88.88 95 SER A C 1
ATOM 764 O O . SER A 1 95 ? -9.120 10.006 -4.988 1.00 88.88 95 SER A O 1
ATOM 766 N N . VAL A 1 96 ? -7.502 8.714 -4.089 1.00 83.31 96 VAL A N 1
ATOM 767 C CA . VAL A 1 96 ? -8.080 7.421 -4.472 1.00 83.31 96 VAL A CA 1
ATOM 768 C C . VAL A 1 96 ? -9.264 7.111 -3.551 1.00 83.31 96 VAL A C 1
ATOM 770 O O . VAL A 1 96 ? -9.153 7.245 -2.333 1.00 83.31 96 VAL A O 1
ATOM 773 N N . LYS A 1 97 ? -10.402 6.731 -4.140 1.00 61.75 97 LYS A N 1
ATOM 774 C CA . LYS A 1 97 ? -11.641 6.371 -3.436 1.00 61.75 97 LYS A CA 1
ATOM 775 C C . LYS A 1 97 ? -11.868 4.871 -3.456 1.00 61.75 97 LYS A C 1
ATOM 777 O O . LYS A 1 97 ? -11.587 4.273 -4.518 1.00 61.75 97 LYS A O 1
#

Foldseek 3Di:
DPDADDDDPVVLVPDDPVVNVVVVVVRVVVVVVVVVCVVVVVVVVVVVCVVVVHDDDDDDPVRVVVVVVVCVVPVQVVQCVPPVCSVVVVVVVVVDD